Protein AF-A0A498IKJ9-F1 (afdb_monomer_lite)

Organism: Malus domestica (NCBI:txid3750)

Structure (mmCIF, N/CA/C/O backbone):
data_AF-A0A498IKJ9-F1
#
_entry.id   AF-A0A498IKJ9-F1
#
loop_
_atom_site.group_PDB
_atom_site.id
_atom_site.type_symbol
_atom_site.label_atom_id
_atom_site.label_alt_id
_atom_site.label_comp_id
_atom_site.label_asym_id
_atom_site.label_entity_id
_atom_site.label_seq_id
_atom_site.pdbx_PDB_ins_code
_atom_site.Cartn_x
_atom_site.Cartn_y
_atom_site.Cartn_z
_atom_site.occupancy
_atom_site.B_iso_or_equiv
_atom_site.auth_seq_id
_atom_site.auth_comp_id
_atom_site.auth_asym_id
_atom_site.auth_atom_id
_atom_site.pdbx_PDB_model_num
ATOM 1 N N . MET A 1 1 ? -2.627 -15.524 -17.476 1.00 32.66 1 MET A N 1
ATOM 2 C CA . MET A 1 1 ? -1.562 -15.467 -16.458 1.00 32.66 1 MET A CA 1
ATOM 3 C C . MET A 1 1 ? -0.652 -14.321 -16.874 1.00 32.66 1 MET A C 1
ATOM 5 O O . MET A 1 1 ? 0.167 -14.502 -17.765 1.00 32.66 1 MET A O 1
ATOM 9 N N . LEU A 1 2 ? -0.937 -13.105 -16.407 1.00 30.11 2 LEU A N 1
ATOM 10 C CA . LEU A 1 2 ? -0.100 -11.940 -16.697 1.00 30.11 2 LEU A CA 1
ATOM 11 C C . LEU A 1 2 ? 0.912 -11.851 -15.556 1.00 30.11 2 LEU A C 1
ATOM 13 O O . LEU A 1 2 ? 0.519 -11.670 -14.411 1.00 30.11 2 LEU A O 1
ATOM 17 N N . ALA A 1 3 ? 2.186 -12.077 -15.868 1.00 30.17 3 ALA A N 1
ATOM 18 C CA . ALA A 1 3 ? 3.282 -11.834 -14.945 1.00 30.17 3 ALA A CA 1
ATOM 19 C C . ALA A 1 3 ? 3.504 -10.320 -14.889 1.00 30.17 3 ALA A C 1
ATOM 21 O O . ALA A 1 3 ? 3.870 -9.717 -15.899 1.00 30.17 3 ALA A O 1
ATOM 22 N N . TYR A 1 4 ? 3.244 -9.698 -13.742 1.00 34.06 4 TYR A N 1
ATOM 23 C CA . TYR A 1 4 ? 3.597 -8.300 -13.532 1.00 34.06 4 TYR A CA 1
ATOM 24 C C . TYR A 1 4 ? 5.051 -8.244 -13.059 1.00 34.06 4 TYR A C 1
ATOM 26 O O . TYR A 1 4 ? 5.385 -8.643 -11.948 1.00 34.06 4 TYR A O 1
ATOM 34 N N . THR A 1 5 ? 5.936 -7.808 -13.954 1.00 33.81 5 THR A N 1
ATOM 35 C CA . THR A 1 5 ? 7.342 -7.541 -13.645 1.00 33.81 5 THR A CA 1
ATOM 36 C C . THR A 1 5 ? 7.421 -6.339 -12.712 1.00 33.81 5 THR A C 1
ATOM 38 O O . THR A 1 5 ? 7.093 -5.225 -13.120 1.00 33.81 5 THR A O 1
ATOM 41 N N . VAL A 1 6 ? 7.910 -6.557 -11.491 1.00 41.53 6 VAL A N 1
ATOM 42 C CA . VAL A 1 6 ? 8.365 -5.495 -10.587 1.00 41.53 6 VAL A CA 1
ATOM 43 C C . VAL A 1 6 ? 9.466 -4.714 -11.310 1.00 41.53 6 VAL A C 1
ATOM 45 O O . VAL A 1 6 ? 10.573 -5.220 -11.502 1.00 41.53 6 VAL A O 1
ATOM 48 N N . HIS A 1 7 ? 9.158 -3.507 -11.788 1.00 38.78 7 HIS A N 1
ATOM 49 C CA . HIS A 1 7 ? 10.168 -2.609 -12.341 1.00 38.78 7 HIS A CA 1
ATOM 50 C C . HIS A 1 7 ? 10.999 -2.055 -11.182 1.00 38.78 7 HIS A C 1
ATOM 52 O O . HIS A 1 7 ? 10.618 -1.087 -10.531 1.00 38.78 7 HIS A O 1
ATOM 58 N N . LEU A 1 8 ? 12.148 -2.681 -10.928 1.00 46.47 8 LEU A N 1
ATOM 59 C CA . LEU A 1 8 ? 13.260 -2.034 -10.238 1.00 46.47 8 LEU A CA 1
ATOM 60 C C . LEU A 1 8 ? 13.668 -0.824 -11.085 1.00 46.47 8 LEU A C 1
ATOM 62 O O . LEU A 1 8 ? 14.188 -0.986 -12.190 1.00 46.47 8 LEU A O 1
ATOM 66 N N . MET A 1 9 ? 13.376 0.380 -10.596 1.00 39.22 9 MET A N 1
ATOM 67 C CA . MET A 1 9 ? 13.769 1.621 -11.256 1.00 39.22 9 MET A CA 1
ATOM 68 C C . MET A 1 9 ? 15.295 1.729 -11.227 1.00 39.22 9 MET A C 1
ATOM 70 O O . MET A 1 9 ? 15.903 1.914 -10.176 1.00 39.22 9 MET A O 1
ATOM 74 N N . ALA A 1 10 ? 15.914 1.575 -12.395 1.00 36.16 10 ALA A N 1
ATOM 75 C CA . ALA A 1 10 ? 17.286 1.990 -12.615 1.00 36.16 10 ALA A CA 1
ATOM 76 C C . ALA A 1 10 ? 17.313 3.520 -12.735 1.00 36.16 10 ALA A C 1
ATOM 78 O O . ALA A 1 10 ? 16.594 4.095 -13.551 1.00 36.16 10 ALA A O 1
ATOM 79 N N . ASP A 1 11 ? 18.150 4.145 -11.911 1.00 43.53 11 ASP A N 1
ATOM 80 C CA . ASP A 1 11 ? 18.527 5.556 -11.951 1.00 43.53 11 ASP A CA 1
ATOM 81 C C . ASP A 1 11 ? 18.869 6.011 -13.384 1.00 43.53 11 ASP A C 1
ATOM 83 O O . ASP A 1 11 ? 19.799 5.506 -14.020 1.00 43.53 11 ASP A O 1
ATOM 87 N N . GLN A 1 12 ? 18.092 6.964 -13.901 1.00 35.88 12 GLN A N 1
ATOM 88 C CA . GLN A 1 12 ? 18.425 7.744 -15.089 1.00 35.88 12 GLN A CA 1
ATOM 89 C C . GLN A 1 12 ? 18.316 9.223 -14.715 1.00 35.88 12 GLN A C 1
ATOM 91 O O . GLN A 1 12 ? 17.253 9.837 -14.777 1.00 35.88 12 GLN A O 1
ATOM 96 N N . THR A 1 13 ? 19.447 9.797 -14.313 1.00 42.75 13 THR A N 1
ATOM 97 C CA . THR A 1 13 ? 19.621 11.236 -14.143 1.00 42.75 13 THR A CA 1
ATOM 98 C C . THR A 1 13 ? 19.672 11.906 -15.525 1.00 42.75 13 THR A C 1
ATOM 100 O O . THR A 1 13 ? 20.723 11.951 -16.162 1.00 42.75 13 THR A O 1
ATOM 103 N N . GLU A 1 14 ? 18.553 12.446 -16.011 1.00 36.28 14 GLU A N 1
ATOM 104 C CA . GLU A 1 14 ? 18.543 13.371 -17.154 1.00 36.28 14 GLU A CA 1
ATOM 105 C C . GLU A 1 14 ? 17.903 14.700 -16.727 1.00 36.28 14 GLU A C 1
ATOM 107 O O . GLU A 1 14 ? 16.792 14.745 -16.201 1.00 36.28 14 GLU A O 1
ATOM 112 N N . ALA A 1 15 ? 18.650 15.798 -16.879 1.00 39.03 15 ALA A N 1
ATOM 113 C CA . ALA A 1 15 ? 18.207 17.132 -16.486 1.00 39.03 15 ALA A CA 1
ATOM 114 C C . ALA A 1 15 ? 17.002 17.587 -17.337 1.00 39.03 15 ALA A C 1
ATOM 116 O O . ALA A 1 15 ? 17.009 17.380 -18.553 1.00 39.03 15 ALA A O 1
ATOM 117 N N . PRO A 1 16 ? 15.989 18.250 -16.748 1.00 44.19 16 PRO A N 1
ATOM 118 C CA . PRO A 1 16 ? 14.809 18.657 -17.496 1.00 44.19 16 PRO A CA 1
ATOM 119 C C . PRO A 1 16 ? 15.146 19.765 -18.512 1.00 44.19 16 PRO A C 1
ATOM 121 O O . PRO A 1 16 ? 15.967 20.646 -18.229 1.00 44.19 16 PRO A O 1
ATOM 124 N N . PRO A 1 17 ? 14.511 19.763 -19.699 1.00 40.59 17 PRO A N 1
ATOM 125 C CA . PRO A 1 17 ? 14.735 20.782 -20.717 1.00 40.59 17 PRO A CA 1
ATOM 126 C C . PRO A 1 17 ? 14.281 22.171 -20.229 1.00 40.59 17 PRO A C 1
ATOM 128 O O . PRO A 1 17 ? 13.302 22.285 -19.482 1.00 40.59 17 PRO A O 1
ATOM 131 N N . PRO A 1 18 ? 14.951 23.257 -20.660 1.00 37.53 18 PRO A N 1
ATOM 132 C CA . PRO A 1 18 ? 14.636 24.602 -20.199 1.00 37.53 18 PRO A CA 1
ATOM 133 C C . PRO A 1 18 ? 13.275 25.040 -20.755 1.00 37.53 18 PRO A C 1
ATOM 135 O O . PRO A 1 18 ? 13.116 25.198 -21.964 1.00 37.53 18 PRO A O 1
ATOM 138 N N . GLY A 1 19 ? 12.293 25.248 -19.872 1.00 48.50 19 GLY A N 1
ATOM 139 C CA . GLY A 1 19 ? 11.001 25.837 -20.247 1.00 48.50 19 GLY A CA 1
ATOM 140 C C . GLY A 1 19 ? 9.756 25.298 -19.543 1.00 48.50 19 GLY A C 1
ATOM 141 O O . GLY A 1 19 ? 8.663 25.765 -19.854 1.00 48.50 19 GLY A O 1
ATOM 142 N N . GLN A 1 20 ? 9.871 24.354 -18.606 1.00 38.75 20 GLN A N 1
ATOM 143 C CA . GLN A 1 20 ? 8.715 23.890 -17.832 1.00 38.75 20 GLN A CA 1
ATOM 144 C C . GLN A 1 20 ? 8.656 24.600 -16.475 1.00 38.75 20 GLN A C 1
ATOM 146 O O . GLN A 1 20 ? 9.607 24.577 -15.698 1.00 38.75 20 GLN A O 1
ATOM 151 N N . ASN A 1 21 ? 7.533 25.281 -16.231 1.00 38.16 21 ASN A N 1
ATOM 152 C CA . ASN A 1 21 ? 7.172 25.877 -14.944 1.00 38.16 21 ASN A CA 1
ATOM 153 C C . ASN A 1 21 ? 7.270 24.804 -13.842 1.00 38.16 21 ASN A C 1
ATOM 155 O O . ASN A 1 21 ? 6.874 23.668 -14.118 1.00 38.16 21 ASN A O 1
ATOM 159 N N . PRO A 1 22 ? 7.757 25.117 -12.626 1.00 42.81 22 PRO A N 1
ATOM 160 C CA . PRO A 1 22 ? 7.943 24.110 -11.594 1.00 42.81 22 PRO A CA 1
ATOM 161 C C . PRO A 1 22 ? 6.572 23.559 -11.215 1.00 42.81 22 PRO A C 1
ATOM 163 O O . PRO A 1 22 ? 5.753 24.234 -10.594 1.00 42.81 22 PRO A O 1
ATOM 166 N N . VAL A 1 23 ? 6.308 22.328 -11.645 1.00 45.59 23 VAL A N 1
ATOM 167 C CA . VAL A 1 23 ? 5.256 21.502 -11.067 1.00 45.59 23 VAL A CA 1
ATOM 16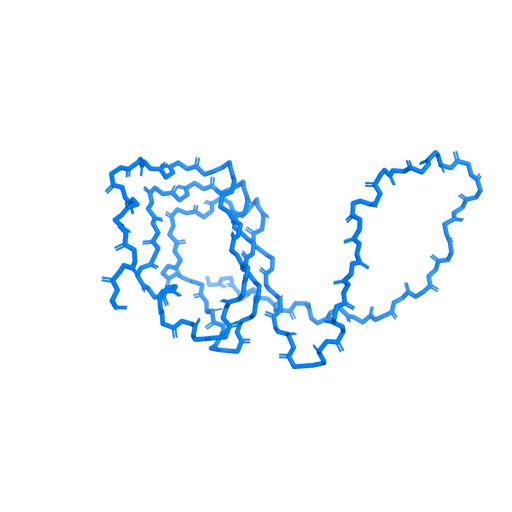8 C C . VAL A 1 23 ? 5.587 21.451 -9.583 1.00 45.59 23 VAL A C 1
ATOM 170 O O . VAL A 1 23 ? 6.740 21.180 -9.246 1.00 45.59 23 VAL A O 1
ATOM 173 N N . ASN A 1 24 ? 4.635 21.812 -8.724 1.00 42.38 24 ASN A N 1
ATOM 174 C CA . ASN A 1 24 ? 4.798 21.745 -7.278 1.00 42.38 24 ASN A CA 1
ATOM 175 C C . ASN A 1 24 ? 5.230 20.317 -6.931 1.00 42.38 24 ASN A C 1
ATOM 177 O O . ASN A 1 24 ? 4.417 19.397 -6.937 1.00 42.38 24 ASN A O 1
ATOM 181 N N . HIS A 1 25 ? 6.533 20.135 -6.736 1.00 49.16 25 HIS A N 1
ATOM 182 C CA . HIS A 1 25 ? 7.078 18.939 -6.135 1.00 49.16 25 HIS A CA 1
ATOM 183 C C . HIS A 1 25 ? 6.752 19.123 -4.666 1.00 49.16 25 HIS A C 1
ATOM 185 O O . HIS A 1 25 ? 7.471 19.828 -3.956 1.00 49.16 25 HIS A O 1
ATOM 191 N N . ASP A 1 26 ? 5.597 18.597 -4.262 1.00 45.66 26 ASP A N 1
ATOM 192 C CA . ASP A 1 26 ? 5.288 18.385 -2.859 1.00 45.66 26 ASP A CA 1
ATOM 193 C C . ASP A 1 26 ? 6.382 17.463 -2.311 1.00 45.66 26 ASP A C 1
ATOM 195 O O . ASP A 1 26 ? 6.359 16.249 -2.481 1.00 45.66 26 ASP A O 1
ATOM 199 N N . ASP A 1 27 ? 7.412 18.123 -1.791 1.00 43.22 27 ASP A N 1
ATOM 200 C CA . ASP A 1 27 ? 8.335 17.701 -0.753 1.00 43.22 27 ASP A CA 1
ATOM 201 C C . ASP A 1 27 ? 8.673 16.203 -0.758 1.00 43.22 27 ASP A C 1
ATOM 203 O O . ASP A 1 27 ? 8.200 15.414 0.062 1.00 43.22 27 ASP A O 1
ATOM 207 N N . GLN A 1 28 ? 9.556 15.812 -1.681 1.00 52.44 28 GLN A N 1
ATOM 208 C CA . GLN A 1 28 ? 10.342 14.593 -1.532 1.00 52.44 28 GLN A CA 1
ATOM 209 C C . GLN A 1 28 ? 11.335 14.782 -0.378 1.00 52.44 28 GLN A C 1
ATOM 211 O O . GLN A 1 28 ? 12.518 15.041 -0.588 1.00 52.44 28 GLN A O 1
ATOM 216 N N . THR A 1 29 ? 10.878 14.581 0.854 1.00 47.75 29 THR A N 1
ATOM 217 C CA . THR A 1 29 ? 11.754 14.059 1.907 1.00 47.75 29 THR A CA 1
ATOM 2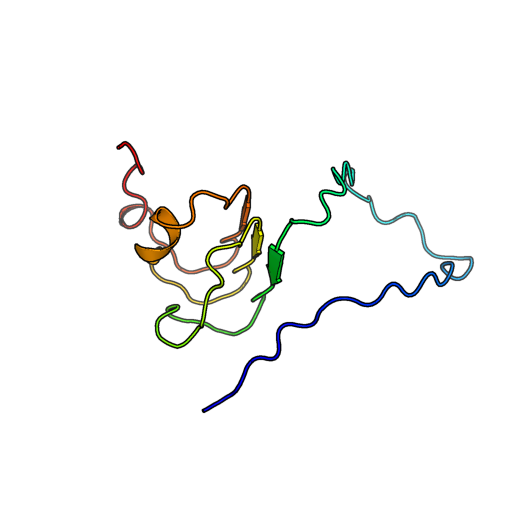18 C C . THR A 1 29 ? 11.770 12.540 1.771 1.00 47.75 29 THR A C 1
ATOM 220 O O . THR A 1 29 ? 11.156 11.795 2.529 1.00 47.75 29 THR A O 1
ATOM 223 N N . ALA A 1 30 ? 12.430 12.069 0.710 1.00 53.22 30 ALA A N 1
ATOM 224 C CA . ALA A 1 30 ? 12.810 10.673 0.606 1.00 53.22 30 ALA A CA 1
ATOM 225 C C . ALA A 1 30 ? 13.904 10.429 1.652 1.00 53.22 30 ALA A C 1
ATOM 227 O O . ALA A 1 30 ? 15.074 10.739 1.436 1.00 53.22 30 ALA A O 1
ATOM 228 N N . ASP A 1 31 ? 13.511 9.899 2.808 1.00 51.12 31 ASP A N 1
ATOM 229 C CA . ASP A 1 31 ? 14.385 8.992 3.540 1.00 51.12 31 ASP A CA 1
ATOM 230 C C . ASP A 1 31 ? 14.720 7.853 2.567 1.00 51.12 31 ASP A C 1
ATOM 232 O O . ASP A 1 31 ? 13.925 6.932 2.367 1.00 51.12 31 ASP A O 1
ATOM 236 N N . ASP A 1 32 ? 15.853 7.987 1.878 1.00 59.34 32 ASP A N 1
ATOM 237 C CA . ASP A 1 32 ? 16.399 7.028 0.917 1.00 59.34 32 ASP A CA 1
ATOM 238 C C . ASP A 1 32 ? 16.890 5.794 1.695 1.00 59.34 32 ASP A C 1
ATOM 240 O O . ASP A 1 32 ? 18.077 5.592 1.954 1.00 59.34 32 ASP A O 1
ATOM 244 N N . ASP A 1 33 ? 15.934 5.021 2.211 1.00 65.38 33 ASP A N 1
ATOM 245 C CA . ASP A 1 33 ? 16.167 3.724 2.825 1.00 65.38 33 ASP A CA 1
ATOM 246 C C . ASP A 1 33 ? 16.310 2.701 1.688 1.00 65.38 33 ASP A C 1
ATOM 248 O O . ASP A 1 33 ? 15.306 2.347 1.061 1.00 65.38 33 ASP A O 1
ATOM 252 N N . PRO A 1 34 ? 17.523 2.188 1.406 1.00 66.25 34 PRO A N 1
ATOM 253 C CA . PRO A 1 34 ? 17.760 1.263 0.297 1.00 66.25 34 PRO A CA 1
ATOM 254 C C . PRO A 1 34 ? 17.055 -0.091 0.483 1.00 66.25 34 PRO A C 1
ATOM 256 O O . PRO A 1 34 ? 17.113 -0.939 -0.406 1.00 66.25 34 PRO A O 1
ATOM 259 N N . SER A 1 35 ? 16.412 -0.323 1.634 1.00 71.94 35 SER A N 1
ATOM 260 C CA . SER A 1 35 ? 15.566 -1.492 1.887 1.00 71.94 35 SER A CA 1
ATOM 261 C C . SER A 1 35 ? 14.078 -1.266 1.577 1.00 71.94 35 SER A C 1
ATOM 263 O O . SER A 1 35 ? 13.282 -2.205 1.654 1.00 71.94 35 SER A O 1
ATOM 265 N N . SER A 1 36 ? 13.694 -0.044 1.194 1.00 80.25 36 SER A N 1
ATOM 266 C CA . SER A 1 36 ? 12.314 0.323 0.882 1.00 80.25 36 SER A CA 1
ATOM 267 C C . SER A 1 36 ? 11.836 -0.374 -0.397 1.00 80.25 36 SER A C 1
ATOM 269 O O . SER A 1 36 ? 12.410 -0.200 -1.470 1.00 80.25 36 SER A O 1
ATOM 271 N N . THR A 1 37 ? 10.774 -1.176 -0.291 1.00 92.25 37 THR A N 1
ATOM 272 C CA . THR A 1 37 ? 10.125 -1.824 -1.438 1.00 92.25 37 THR A CA 1
ATOM 273 C C . THR A 1 37 ? 8.834 -1.080 -1.770 1.00 92.25 37 THR A C 1
ATOM 275 O O . THR A 1 37 ? 7.851 -1.177 -1.033 1.00 92.25 37 THR A O 1
ATOM 278 N N . VAL A 1 38 ? 8.837 -0.356 -2.887 1.00 93.50 38 VAL A N 1
ATOM 279 C CA . VAL A 1 38 ? 7.686 0.408 -3.390 1.00 93.50 38 VAL A CA 1
ATOM 280 C C . VAL A 1 38 ? 7.027 -0.356 -4.536 1.00 93.50 38 VAL A C 1
ATOM 282 O O . VAL A 1 38 ? 7.717 -0.791 -5.460 1.00 93.50 38 VAL A O 1
ATOM 285 N N . LEU A 1 39 ? 5.703 -0.511 -4.491 1.00 94.12 39 LEU A N 1
ATOM 286 C CA . LEU A 1 39 ? 4.920 -1.125 -5.563 1.00 94.12 39 LEU A CA 1
ATOM 287 C C . LEU A 1 39 ? 3.787 -0.197 -6.006 1.00 94.12 39 LEU A C 1
ATOM 289 O O . LEU A 1 39 ? 2.897 0.132 -5.225 1.00 94.12 39 LEU A O 1
ATOM 293 N N . ASP A 1 40 ? 3.821 0.186 -7.281 1.00 96.25 40 ASP A N 1
ATOM 294 C CA . ASP A 1 40 ? 2.795 1.005 -7.926 1.00 96.25 40 ASP A CA 1
ATOM 295 C C . ASP A 1 40 ? 1.884 0.128 -8.795 1.00 96.25 40 ASP A C 1
ATOM 297 O O . ASP A 1 40 ? 2.325 -0.498 -9.763 1.00 96.25 40 ASP A O 1
ATOM 301 N N . LEU A 1 41 ? 0.604 0.080 -8.429 1.00 95.88 41 LEU A N 1
ATOM 302 C CA . LEU A 1 41 ? -0.476 -0.605 -9.135 1.00 95.88 41 LEU A CA 1
ATOM 303 C C . LEU A 1 41 ? -1.573 0.390 -9.544 1.00 95.88 41 LEU A C 1
ATOM 305 O O . LEU A 1 41 ? -2.758 0.042 -9.607 1.00 95.88 41 LEU A O 1
ATOM 309 N N . THR A 1 42 ? -1.201 1.632 -9.851 1.00 95.94 42 THR A N 1
ATOM 310 C CA . THR A 1 42 ? -2.134 2.684 -10.260 1.00 95.94 42 THR A CA 1
ATOM 311 C C . THR A 1 42 ? -2.812 2.373 -11.599 1.00 95.94 42 THR A C 1
ATOM 313 O O . THR A 1 42 ? -2.159 2.072 -12.595 1.00 95.94 42 THR A O 1
ATOM 316 N N . SER A 1 43 ? -4.140 2.524 -11.671 1.00 96.56 43 SER A N 1
ATOM 317 C CA . SER A 1 43 ? -4.932 2.394 -12.915 1.00 96.56 43 SER A CA 1
ATOM 318 C C . SER A 1 43 ? -4.960 1.005 -13.578 1.00 96.56 43 SER A C 1
ATOM 320 O O . SER A 1 43 ? -5.235 0.896 -14.776 1.00 96.56 43 SER A O 1
ATOM 322 N N . PHE A 1 44 ? -4.763 -0.074 -12.816 1.00 96.75 44 PHE A N 1
ATOM 323 C CA . PHE A 1 44 ? -4.819 -1.453 -13.332 1.00 96.75 44 PHE A CA 1
ATOM 324 C C . PHE A 1 44 ? -6.234 -2.047 -13.408 1.00 96.75 44 PHE A C 1
ATOM 326 O O . PHE A 1 44 ? -6.405 -3.171 -13.874 1.00 96.75 44 PHE A O 1
ATOM 333 N N . GLN A 1 45 ? -7.264 -1.292 -13.011 1.00 96.44 45 GLN A N 1
ATOM 334 C CA . GLN A 1 45 ? -8.665 -1.738 -12.981 1.00 96.44 45 GLN A CA 1
ATOM 335 C C . GLN A 1 45 ? -8.895 -2.947 -12.054 1.00 96.44 45 GLN A C 1
ATOM 337 O O . GLN A 1 45 ? -9.812 -3.734 -12.282 1.00 96.44 45 GLN A O 1
ATOM 342 N N . LEU A 1 46 ? -8.076 -3.081 -11.008 1.00 95.69 46 LEU A N 1
ATOM 343 C CA . LEU A 1 46 ? -8.151 -4.172 -10.038 1.00 95.69 46 LEU A CA 1
ATOM 344 C C . LEU A 1 46 ? -9.462 -4.112 -9.251 1.00 95.69 46 LEU A C 1
ATOM 346 O O . LEU A 1 46 ? -9.851 -3.046 -8.775 1.00 95.69 46 LEU A O 1
ATOM 350 N N . HIS A 1 47 ? -10.126 -5.257 -9.114 1.00 95.44 47 HIS A N 1
ATOM 351 C CA . HIS A 1 47 ? -11.319 -5.424 -8.275 1.00 95.44 47 HIS A CA 1
ATOM 352 C C . HIS A 1 47 ? -10.982 -5.994 -6.890 1.00 95.44 47 HIS A C 1
ATOM 354 O O . HIS A 1 47 ? -11.665 -5.683 -5.916 1.00 95.44 47 HIS A O 1
ATOM 360 N N . ASP A 1 48 ? -9.895 -6.756 -6.819 1.00 94.12 48 ASP A N 1
ATOM 361 C CA . ASP A 1 48 ? -9.306 -7.393 -5.645 1.00 94.12 48 ASP A CA 1
ATOM 362 C C . ASP A 1 48 ? -7.788 -7.553 -5.879 1.00 94.12 48 ASP A C 1
ATOM 364 O O . ASP A 1 48 ? -7.272 -7.156 -6.934 1.00 94.12 48 ASP A O 1
ATOM 368 N N . LEU A 1 49 ? -7.073 -8.105 -4.894 1.00 93.94 49 LEU A N 1
ATOM 369 C CA . LEU A 1 49 ? -5.636 -8.387 -4.973 1.00 93.94 49 LEU A CA 1
ATOM 370 C C . LEU A 1 49 ? -5.327 -9.892 -5.025 1.00 93.94 49 LEU A C 1
ATOM 372 O O . LEU A 1 49 ? -4.156 -10.258 -4.988 1.00 93.94 49 LEU A O 1
ATOM 376 N N . ASP A 1 50 ? -6.326 -10.764 -5.213 1.00 91.31 50 ASP A N 1
ATOM 377 C CA . ASP A 1 50 ? -6.167 -12.229 -5.128 1.00 91.31 50 ASP A CA 1
ATOM 378 C C . ASP A 1 50 ? -5.158 -12.778 -6.153 1.00 91.31 50 ASP A C 1
ATOM 380 O O . ASP A 1 50 ? -4.540 -13.826 -5.959 1.00 91.31 50 ASP A O 1
ATOM 384 N N . SER A 1 51 ? -5.009 -12.081 -7.284 1.00 89.00 51 SER A N 1
ATOM 385 C CA . SER A 1 51 ? -4.083 -12.441 -8.369 1.00 89.00 51 SER A CA 1
ATOM 386 C C . SER A 1 51 ? -2.768 -11.656 -8.349 1.00 89.00 51 SER A C 1
ATOM 388 O O . SER A 1 51 ? -1.981 -11.770 -9.293 1.00 89.00 51 SER A O 1
ATOM 390 N N . VAL A 1 52 ? -2.542 -10.828 -7.330 1.00 91.25 52 VAL A N 1
ATOM 391 C CA . VAL A 1 52 ? -1.359 -9.976 -7.207 1.00 91.25 52 VAL A CA 1
ATOM 392 C C . VAL A 1 52 ? -0.429 -10.566 -6.156 1.00 91.25 52 VAL A C 1
ATOM 394 O O . VAL A 1 52 ? -0.777 -10.693 -4.988 1.00 91.25 52 VAL A O 1
ATOM 397 N N . GLU A 1 53 ? 0.794 -10.896 -6.557 1.00 91.31 53 GLU A N 1
ATOM 398 C CA . GLU A 1 53 ? 1.832 -11.262 -5.598 1.00 91.31 53 GLU A CA 1
ATOM 399 C C . GLU A 1 53 ? 2.401 -9.994 -4.951 1.00 91.31 53 GLU A C 1
ATOM 401 O O . GLU A 1 53 ? 3.028 -9.165 -5.613 1.00 91.31 53 GLU A O 1
ATOM 406 N N . LEU A 1 54 ? 2.173 -9.844 -3.647 1.00 91.00 54 LEU A N 1
ATOM 407 C CA . LEU A 1 54 ? 2.638 -8.706 -2.859 1.00 91.00 54 LEU A CA 1
ATOM 408 C C . LEU A 1 54 ? 3.874 -9.103 -2.029 1.00 91.00 54 LEU A C 1
ATOM 410 O O . LEU A 1 54 ? 3.788 -10.027 -1.213 1.00 91.00 54 LEU A O 1
ATOM 414 N N . PRO A 1 55 ? 5.033 -8.439 -2.196 1.00 90.44 55 PRO A N 1
ATOM 415 C CA . PRO A 1 55 ? 6.226 -8.782 -1.431 1.00 90.44 55 PRO A CA 1
ATOM 416 C C . PRO A 1 55 ? 6.069 -8.429 0.055 1.00 90.44 55 PRO A C 1
ATOM 418 O O . PRO A 1 55 ? 5.640 -7.337 0.414 1.00 90.44 55 PRO A O 1
ATOM 421 N N . SER A 1 56 ? 6.494 -9.320 0.956 1.00 90.19 56 SER A N 1
ATOM 422 C CA . SER A 1 56 ? 6.430 -9.077 2.410 1.00 90.19 56 SER A CA 1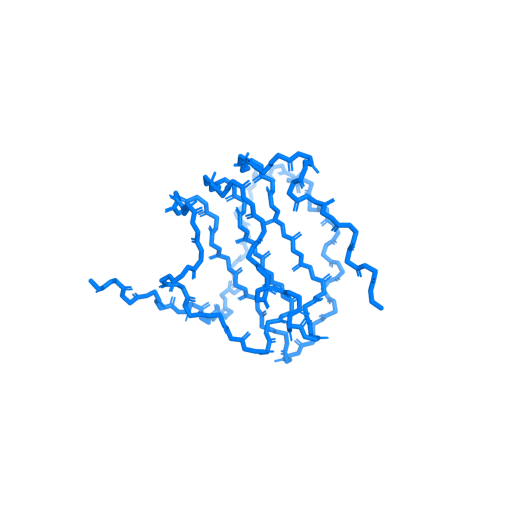
ATOM 423 C C . SER A 1 56 ? 7.327 -7.924 2.893 1.00 90.19 56 SER A C 1
ATOM 425 O O . SER A 1 56 ? 7.169 -7.434 4.013 1.00 90.19 56 SER A O 1
ATOM 427 N N . SER A 1 57 ? 8.263 -7.476 2.051 1.00 91.31 57 SER A N 1
ATOM 428 C CA . SER A 1 57 ? 9.128 -6.320 2.288 1.00 91.31 57 SER A CA 1
ATOM 429 C C . SER A 1 57 ? 8.495 -4.978 1.904 1.00 91.31 57 SER A C 1
ATOM 431 O O . SER A 1 57 ? 9.177 -3.963 2.025 1.00 91.31 57 SER A O 1
ATOM 433 N N . LEU A 1 58 ? 7.236 -4.951 1.435 1.00 93.88 58 LEU A N 1
ATOM 434 C CA . LEU A 1 58 ? 6.553 -3.719 1.028 1.00 93.88 58 LEU A CA 1
ATOM 435 C C . LEU A 1 58 ? 6.618 -2.644 2.111 1.00 93.88 58 LEU A C 1
ATOM 437 O O . LEU A 1 58 ? 6.222 -2.861 3.256 1.00 93.88 58 LEU A O 1
ATOM 441 N N . THR A 1 59 ? 7.074 -1.467 1.704 1.00 94.94 59 THR A N 1
ATOM 442 C CA . THR A 1 59 ? 7.079 -0.239 2.502 1.00 94.94 59 THR A CA 1
ATOM 443 C C . THR A 1 59 ? 6.087 0.784 1.963 1.00 94.94 59 THR A C 1
ATOM 445 O O . THR A 1 59 ? 5.576 1.596 2.735 1.00 94.94 59 THR A O 1
ATOM 448 N N . GLU A 1 60 ? 5.754 0.718 0.674 1.00 95.38 60 GLU A N 1
ATOM 449 C CA . GLU A 1 60 ? 4.772 1.585 0.027 1.00 95.38 60 GLU A CA 1
ATOM 450 C C . GLU A 1 60 ? 3.991 0.815 -1.044 1.00 95.38 60 GLU A C 1
ATOM 452 O O . GLU A 1 60 ? 4.580 0.112 -1.867 1.00 95.38 60 GLU A O 1
ATOM 457 N N . LEU A 1 61 ? 2.663 0.949 -1.019 1.00 95.62 61 LEU A N 1
ATOM 458 C CA . LEU A 1 61 ? 1.753 0.346 -1.990 1.00 95.62 61 LEU A CA 1
ATOM 459 C C . LEU A 1 61 ? 0.776 1.403 -2.515 1.00 95.62 61 LEU A C 1
ATOM 461 O O . LEU A 1 61 ? -0.023 1.949 -1.747 1.00 95.62 61 LEU A O 1
ATOM 465 N N . ASP A 1 62 ? 0.819 1.666 -3.819 1.00 97.31 62 ASP A N 1
ATOM 466 C CA . ASP A 1 62 ? -0.135 2.550 -4.490 1.00 97.31 62 ASP A CA 1
ATOM 467 C C . ASP A 1 62 ? -1.172 1.741 -5.277 1.00 97.31 62 ASP A C 1
ATOM 469 O O . ASP A 1 62 ? -0.846 1.000 -6.201 1.00 97.31 62 ASP A O 1
ATOM 473 N N . LEU A 1 63 ? -2.441 1.871 -4.891 1.00 96.75 63 LEU A N 1
ATOM 474 C CA . LEU A 1 63 ? -3.603 1.242 -5.521 1.00 96.75 63 LEU A CA 1
ATOM 475 C C . LEU A 1 63 ? -4.550 2.292 -6.117 1.00 96.75 63 LEU A C 1
ATOM 477 O O . LEU A 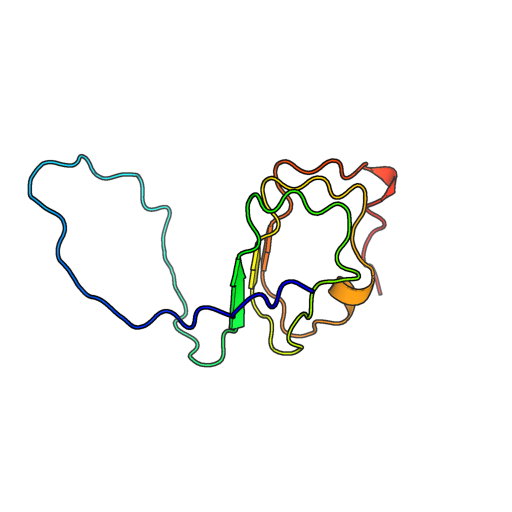1 63 ? -5.732 2.008 -6.344 1.00 96.75 63 LEU A O 1
ATOM 481 N N . THR A 1 64 ? -4.067 3.509 -6.360 1.00 97.06 64 THR A N 1
ATOM 482 C CA . THR A 1 64 ? -4.874 4.629 -6.841 1.00 97.06 64 THR A CA 1
ATOM 483 C C . THR A 1 64 ? -5.545 4.311 -8.184 1.00 97.06 64 THR A C 1
ATOM 485 O O . THR A 1 64 ? -4.978 3.677 -9.070 1.00 97.06 64 THR A O 1
ATOM 488 N N . THR A 1 65 ? -6.782 4.773 -8.379 1.00 97.12 65 THR A N 1
ATOM 489 C CA . THR A 1 65 ? -7.543 4.587 -9.635 1.00 97.12 65 THR A CA 1
ATOM 490 C C . THR A 1 65 ? -7.806 3.115 -9.990 1.00 97.12 65 THR A C 1
ATOM 492 O O . THR A 1 65 ? -7.720 2.707 -11.147 1.00 97.12 65 THR A O 1
ATOM 495 N N . ASN A 1 66 ? -8.147 2.286 -9.006 1.00 96.75 66 ASN A N 1
ATOM 496 C CA . ASN A 1 66 ? -8.635 0.927 -9.249 1.00 96.75 66 ASN A CA 1
ATOM 497 C C . ASN A 1 66 ? -10.152 0.831 -8.999 1.00 96.75 66 ASN A C 1
ATOM 499 O O . ASN A 1 66 ? -10.874 1.828 -9.001 1.00 96.75 66 ASN A O 1
ATOM 503 N N . ARG A 1 67 ? -10.676 -0.389 -8.891 1.00 96.62 67 ARG A N 1
ATOM 504 C CA . ARG A 1 67 ? -12.098 -0.691 -8.679 1.00 96.62 67 ARG A CA 1
ATOM 505 C C . ARG A 1 67 ? -12.302 -1.526 -7.413 1.00 96.62 67 ARG A C 1
ATOM 507 O O . ARG A 1 67 ? -13.279 -2.268 -7.337 1.00 96.62 67 ARG A O 1
ATOM 514 N N . LEU A 1 68 ? -11.387 -1.406 -6.447 1.00 95.56 68 LEU A N 1
ATOM 515 C CA . LEU A 1 68 ? -11.448 -2.133 -5.183 1.00 95.56 68 LEU A CA 1
ATOM 516 C C . LEU A 1 68 ? -12.695 -1.704 -4.415 1.00 95.56 68 LEU A C 1
ATOM 518 O O . LEU A 1 68 ? -12.922 -0.507 -4.239 1.00 95.56 68 LEU A O 1
ATOM 522 N N . THR A 1 69 ? -13.489 -2.668 -3.959 1.00 93.38 69 THR A N 1
ATOM 523 C CA . THR A 1 69 ? -14.691 -2.420 -3.141 1.00 93.38 69 THR A CA 1
ATOM 524 C C . THR A 1 69 ? -14.433 -2.566 -1.643 1.00 93.38 69 THR A C 1
ATOM 526 O O . THR A 1 69 ? -15.258 -2.168 -0.827 1.00 93.38 69 THR A O 1
ATOM 529 N N . GLY A 1 70 ? -13.283 -3.122 -1.269 1.00 90.50 70 GLY A N 1
ATOM 530 C CA . GLY A 1 70 ? -12.853 -3.293 0.111 1.00 90.50 70 GLY A CA 1
ATOM 531 C C . GLY A 1 70 ? -11.336 -3.391 0.202 1.00 90.50 70 GLY A C 1
ATOM 532 O O . GLY A 1 70 ? -10.647 -3.459 -0.819 1.00 90.50 70 GLY A O 1
ATOM 533 N N . LEU A 1 71 ? -10.826 -3.372 1.431 1.00 87.75 71 LEU A N 1
ATOM 534 C CA . LEU A 1 71 ? -9.409 -3.574 1.697 1.00 87.75 71 LEU A CA 1
ATOM 535 C C . LEU A 1 71 ? -9.116 -5.068 1.850 1.00 87.75 71 LEU A C 1
ATOM 537 O O . LEU A 1 71 ? -9.797 -5.752 2.611 1.00 87.75 71 LEU A O 1
ATOM 541 N N . ASP A 1 72 ? -8.092 -5.561 1.157 1.00 89.44 72 ASP A N 1
ATOM 542 C CA . ASP A 1 72 ? -7.628 -6.934 1.338 1.00 89.44 72 ASP A CA 1
ATOM 543 C C . ASP A 1 72 ? -7.066 -7.117 2.766 1.00 89.44 72 ASP A C 1
ATOM 545 O O . ASP A 1 72 ? -6.137 -6.393 3.146 1.00 89.44 72 ASP A O 1
ATOM 549 N N . PRO A 1 73 ? -7.574 -8.072 3.571 1.00 88.88 73 PRO A N 1
ATOM 550 C CA . PRO A 1 73 ? -7.067 -8.330 4.918 1.00 88.88 73 PRO A CA 1
ATOM 551 C C . PRO A 1 73 ? -5.569 -8.652 4.975 1.00 88.88 73 PRO A C 1
ATOM 553 O O . PRO A 1 73 ? -4.933 -8.412 6.003 1.00 88.88 73 PRO A O 1
ATOM 556 N N . GLN A 1 74 ? -4.977 -9.165 3.890 1.00 90.88 74 GLN A N 1
ATOM 557 C CA . GLN A 1 74 ? -3.539 -9.426 3.809 1.00 90.88 74 GLN A CA 1
ATOM 558 C C . GLN A 1 74 ? -2.706 -8.155 3.984 1.00 90.88 74 GLN A C 1
ATOM 560 O O . GLN A 1 74 ? -1.585 -8.235 4.486 1.00 90.88 74 GLN A O 1
ATOM 565 N N . ILE A 1 75 ? -3.254 -6.978 3.659 1.00 90.75 75 ILE A N 1
ATOM 566 C CA . ILE A 1 75 ? -2.556 -5.700 3.830 1.00 90.75 75 ILE A CA 1
ATOM 567 C C . ILE A 1 75 ? -2.181 -5.458 5.299 1.00 90.75 75 ILE A C 1
ATOM 569 O O . ILE A 1 75 ? -1.103 -4.934 5.576 1.00 90.75 75 ILE A O 1
ATOM 573 N N . ALA A 1 76 ? -2.999 -5.928 6.247 1.00 88.56 76 ALA A N 1
ATOM 574 C CA . ALA A 1 76 ? -2.710 -5.830 7.679 1.00 88.56 76 ALA A CA 1
ATOM 575 C C . ALA A 1 76 ? -1.499 -6.679 8.121 1.00 88.56 76 ALA A C 1
ATOM 577 O O . ALA A 1 76 ? -0.996 -6.506 9.229 1.00 88.56 76 ALA A O 1
ATOM 578 N N . THR A 1 77 ? -1.021 -7.600 7.276 1.00 90.88 77 THR A N 1
ATOM 579 C CA . THR A 1 77 ? 0.124 -8.471 7.584 1.00 90.88 77 THR A CA 1
ATOM 580 C C . THR A 1 77 ? 1.475 -7.858 7.206 1.00 90.88 77 THR A C 1
ATOM 582 O O . THR A 1 77 ? 2.510 -8.336 7.676 1.00 90.88 77 THR A O 1
ATOM 585 N N . PHE A 1 78 ? 1.499 -6.786 6.404 1.00 92.50 78 PHE A N 1
ATOM 586 C CA . PHE A 1 78 ? 2.739 -6.116 6.008 1.00 92.50 78 PHE A CA 1
ATOM 587 C C . PHE A 1 78 ? 3.266 -5.223 7.133 1.00 92.50 78 PHE A C 1
ATOM 589 O O . PHE A 1 78 ? 3.027 -4.019 7.166 1.00 92.50 78 PHE A O 1
ATOM 596 N N . SER A 1 79 ? 4.054 -5.804 8.038 1.00 91.38 79 SER A N 1
ATOM 597 C CA . SER A 1 79 ? 4.643 -5.091 9.182 1.00 91.38 79 SER A CA 1
ATOM 598 C C . SER A 1 79 ? 5.569 -3.930 8.799 1.00 91.38 79 SER A C 1
ATOM 600 O O . SER A 1 79 ? 5.876 -3.094 9.644 1.00 91.38 79 SER A O 1
ATOM 602 N N . ASN A 1 80 ? 6.048 -3.900 7.551 1.00 92.12 80 ASN A N 1
ATOM 603 C CA . ASN A 1 80 ? 6.945 -2.866 7.035 1.00 92.12 80 ASN A CA 1
ATOM 604 C C . ASN A 1 80 ? 6.215 -1.774 6.239 1.00 92.12 80 ASN A C 1
ATOM 606 O O . ASN A 1 80 ? 6.856 -0.788 5.874 1.00 92.12 80 ASN A O 1
ATOM 610 N N . LEU A 1 81 ? 4.909 -1.923 5.974 1.00 93.50 81 LEU A N 1
ATOM 611 C CA . LEU A 1 81 ? 4.155 -0.999 5.132 1.00 93.50 81 LEU A CA 1
ATOM 612 C C . LEU A 1 81 ? 3.958 0.333 5.863 1.00 93.50 81 LEU A C 1
ATOM 614 O O . LEU A 1 81 ? 3.286 0.410 6.889 1.00 93.50 81 LEU A O 1
ATOM 618 N N . LYS A 1 82 ? 4.558 1.394 5.325 1.00 93.38 82 LYS A N 1
ATOM 619 C CA . LYS A 1 82 ? 4.512 2.757 5.873 1.00 93.38 82 LYS A CA 1
ATOM 620 C C . LYS A 1 82 ? 3.474 3.621 5.163 1.00 93.38 82 LYS A C 1
ATOM 622 O O . LYS A 1 82 ? 2.965 4.570 5.753 1.00 93.38 82 LYS A O 1
ATOM 627 N N . LYS A 1 83 ? 3.184 3.321 3.894 1.00 94.12 83 LYS A N 1
ATOM 628 C CA . LYS A 1 83 ? 2.295 4.114 3.041 1.00 94.12 83 LYS A CA 1
ATOM 629 C C . LYS A 1 83 ? 1.389 3.218 2.205 1.00 94.12 83 LYS A C 1
ATOM 631 O O . LYS A 1 83 ? 1.843 2.247 1.604 1.00 94.12 83 LYS A O 1
ATOM 636 N N . LEU A 1 84 ? 0.115 3.586 2.155 1.00 95.06 84 LEU A N 1
ATOM 637 C CA . LEU A 1 84 ? -0.915 2.910 1.380 1.00 95.06 84 LEU A CA 1
ATOM 638 C C . LEU A 1 84 ? -1.823 3.960 0.740 1.00 95.06 84 LEU A C 1
ATOM 640 O O . LEU A 1 84 ? -2.445 4.754 1.449 1.00 95.06 84 LEU A O 1
ATOM 644 N N . PHE A 1 85 ? -1.919 3.951 -0.586 1.00 95.88 85 PHE A N 1
ATOM 645 C CA . PHE A 1 85 ? -2.757 4.887 -1.335 1.00 95.88 85 PHE A CA 1
ATOM 646 C C . PHE A 1 85 ? -3.932 4.151 -1.977 1.00 95.88 85 PHE A C 1
ATOM 648 O O . PHE A 1 85 ? -3.749 3.215 -2.743 1.00 95.88 85 PHE A O 1
ATOM 655 N N . LEU A 1 86 ? -5.158 4.577 -1.660 1.00 95.12 86 LEU A N 1
ATOM 656 C CA . LEU A 1 86 ? -6.402 3.925 -2.105 1.00 95.12 86 LEU A CA 1
ATOM 657 C C . LEU A 1 86 ? -7.334 4.884 -2.857 1.00 95.12 86 LEU A C 1
ATOM 659 O O . LEU A 1 86 ? -8.512 4.588 -3.065 1.00 95.12 86 LEU A O 1
ATOM 663 N N . ARG A 1 87 ? -6.840 6.064 -3.246 1.00 94.31 87 ARG A N 1
ATOM 664 C CA . ARG A 1 87 ? -7.672 7.111 -3.852 1.00 94.31 87 ARG A CA 1
ATOM 665 C C . ARG A 1 87 ? -8.338 6.597 -5.129 1.00 94.31 87 ARG A C 1
ATOM 667 O O . ARG A 1 87 ? -7.766 5.801 -5.862 1.00 94.31 87 ARG A O 1
ATOM 674 N N . GLN A 1 88 ? -9.536 7.100 -5.421 1.00 95.19 88 GLN A N 1
ATOM 675 C CA . GLN A 1 88 ? -10.258 6.771 -6.659 1.00 95.19 88 GLN A CA 1
ATOM 676 C C . GLN A 1 88 ? -10.526 5.258 -6.828 1.00 95.19 88 GLN A C 1
ATOM 678 O O . GLN A 1 88 ? -10.462 4.744 -7.938 1.00 95.19 88 GLN A O 1
ATOM 683 N N . ASN A 1 89 ? -10.839 4.573 -5.723 1.00 95.62 89 ASN A N 1
ATOM 684 C CA . ASN A 1 89 ? -11.428 3.229 -5.697 1.00 95.62 89 ASN A CA 1
ATOM 685 C C . ASN A 1 89 ? -12.935 3.287 -5.377 1.00 95.62 89 ASN A C 1
ATOM 687 O O . ASN A 1 89 ? -13.527 4.366 -5.336 1.00 95.62 89 ASN A O 1
ATOM 691 N N . LEU A 1 90 ? -13.554 2.125 -5.157 1.00 95.00 90 LEU A N 1
ATOM 692 C CA . LEU A 1 90 ? -14.964 1.946 -4.793 1.00 95.00 90 LEU A CA 1
ATOM 693 C C . LEU A 1 90 ? -15.124 1.461 -3.338 1.00 95.00 90 LEU A C 1
ATOM 695 O O . LEU A 1 90 ? -16.093 0.777 -3.024 1.00 95.00 90 LEU A O 1
ATOM 699 N N . ILE A 1 91 ? -14.157 1.769 -2.468 1.00 90.12 91 ILE A N 1
ATOM 700 C CA . ILE A 1 91 ? -14.152 1.324 -1.069 1.00 90.12 91 ILE A CA 1
ATOM 701 C C . ILE A 1 91 ? -15.262 2.053 -0.317 1.00 90.12 91 ILE A C 1
ATOM 703 O O . ILE A 1 91 ? -15.269 3.281 -0.244 1.00 90.12 91 ILE A O 1
ATOM 707 N N . GLU A 1 92 ? -16.199 1.285 0.228 1.00 82.00 92 GLU A N 1
ATOM 708 C CA . GLU A 1 92 ? -17.288 1.806 1.050 1.00 82.00 92 GLU A CA 1
ATOM 709 C C . GLU A 1 92 ? -16.812 2.062 2.487 1.00 82.00 92 GLU A C 1
ATOM 711 O O . GLU A 1 92 ? -15.970 1.332 3.008 1.00 82.00 92 GLU A O 1
ATOM 716 N N . ASP A 1 93 ? -17.401 3.049 3.169 1.00 69.69 93 ASP A N 1
ATOM 717 C CA . ASP A 1 93 ? -17.062 3.382 4.564 1.00 69.69 93 ASP A CA 1
ATOM 718 C C . ASP A 1 93 ? -17.203 2.174 5.510 1.00 69.69 93 ASP A C 1
ATOM 720 O O . ASP A 1 93 ? -16.445 2.032 6.466 1.00 69.69 93 ASP A O 1
ATOM 724 N N . ALA A 1 94 ? -18.145 1.269 5.222 1.00 68.94 94 ALA A N 1
ATOM 725 C CA . ALA A 1 94 ? -18.365 0.045 5.992 1.00 68.94 94 ALA A CA 1
ATOM 726 C C . ALA A 1 94 ? -17.231 -0.988 5.851 1.00 68.94 94 ALA A C 1
ATOM 728 O O . ALA A 1 94 ? -17.109 -1.868 6.697 1.00 68.94 94 ALA A O 1
ATOM 729 N N . ALA A 1 95 ? -16.407 -0.891 4.804 1.00 63.91 95 ALA A N 1
ATOM 730 C CA . ALA A 1 95 ? -15.243 -1.751 4.603 1.00 63.91 95 ALA A CA 1
ATOM 731 C C . ALA A 1 95 ? -14.007 -1.267 5.385 1.00 63.91 95 ALA A C 1
ATOM 733 O O . ALA A 1 95 ? -12.988 -1.956 5.415 1.00 63.91 95 ALA A O 1
ATOM 734 N N . ILE A 1 96 ? -14.089 -0.092 6.016 1.00 63.41 96 ILE A N 1
ATOM 735 C CA . ILE A 1 96 ? -13.037 0.481 6.853 1.00 63.41 96 ILE A CA 1
ATOM 736 C C . ILE A 1 96 ? -13.385 0.177 8.316 1.00 63.41 96 ILE A C 1
ATOM 738 O O . ILE A 1 96 ? -13.801 1.055 9.073 1.00 63.41 96 ILE A O 1
ATOM 742 N N . GLU A 1 97 ? -13.239 -1.081 8.737 1.00 63.62 97 GLU A N 1
ATOM 743 C CA . GLU A 1 97 ? -13.181 -1.353 10.175 1.00 63.62 97 GLU A CA 1
ATOM 744 C C . GLU A 1 97 ? -11.854 -0.809 10.731 1.00 63.62 97 GLU A C 1
ATOM 746 O O . GLU A 1 97 ? -10.813 -0.929 10.073 1.00 63.62 97 GLU A O 1
ATOM 751 N N . PRO A 1 98 ? -11.849 -0.173 11.918 1.00 58.41 98 PRO A N 1
ATOM 752 C CA . PRO A 1 98 ? -10.610 0.283 12.520 1.00 58.41 98 PRO A CA 1
ATOM 753 C C . PRO A 1 98 ? -9.671 -0.909 12.700 1.00 58.41 98 PRO A C 1
ATOM 755 O O . PRO A 1 98 ? -10.015 -1.896 13.347 1.00 58.41 98 PRO A O 1
ATOM 758 N N . ILE A 1 99 ? -8.457 -0.784 12.165 1.00 54.78 99 ILE A N 1
ATOM 759 C CA . ILE A 1 99 ? -7.357 -1.754 12.299 1.00 54.78 99 ILE A CA 1
ATOM 760 C C . ILE A 1 99 ? -6.76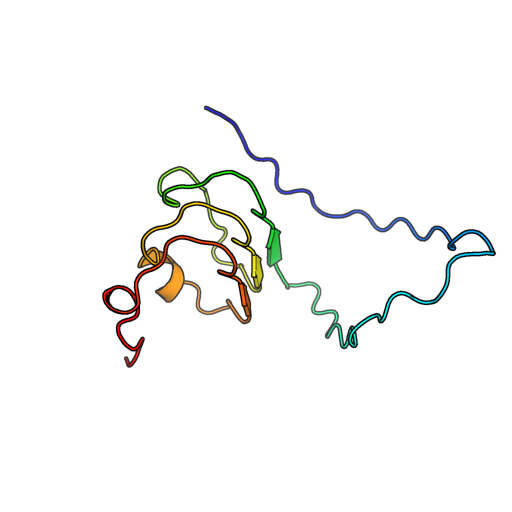9 -1.705 13.727 1.00 54.78 99 ILE A C 1
ATOM 762 O O . ILE A 1 99 ? -5.561 -1.629 13.932 1.00 54.78 99 ILE A O 1
ATOM 766 N N . SER A 1 100 ? -7.631 -1.643 14.744 1.00 48.53 100 SER A N 1
ATOM 767 C CA . SER A 1 100 ? -7.251 -1.622 16.153 1.00 48.53 100 SER A CA 1
ATOM 768 C C . SER A 1 100 ? -7.073 -3.056 16.648 1.00 48.53 100 SER A C 1
ATOM 770 O O . SER A 1 100 ? -8.025 -3.682 17.112 1.00 48.53 100 SER A O 1
ATOM 772 N N . GLY A 1 101 ? -5.844 -3.557 16.524 1.00 47.88 101 GLY A N 1
ATOM 773 C CA . GLY A 1 101 ? -5.300 -4.675 17.297 1.00 47.88 101 GLY A CA 1
ATOM 774 C C . GLY A 1 101 ? -4.238 -4.170 18.260 1.00 47.88 101 GLY A C 1
ATOM 775 O O . GLY A 1 101 ? -3.388 -3.374 17.805 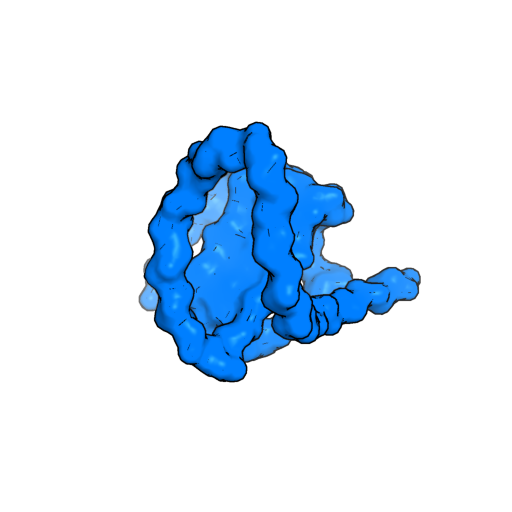1.00 47.88 101 GLY A O 1
#

pLDDT: mean 73.17, std 24.02, range [30.11, 97.31]

Sequence (101 aa):
MLAYTVHLMADQTEAPPPGQNPVNHDDQTADDDPSSTVLDLTSFQLHDLDSVELPSSLTELDLTTNRLTGLDPQIATFSNLKKLFLRQNLIEDAAIEPISG

InterPro domains:
  IPR001611 Leucine-rich repeat [PF13855] (57-92)
  IPR032675 Leucine-rich repeat domain superfamily [G3DSA:3.80.10.10] (26-101)

Secondary structure (DSSP, 8-state):
--------------PPPTT--------------TT-EEEE-TTS--S-STT----TTEEEEE-TT---SS--GGGGG-TT--EEE-TTS---GGG------

Foldseek 3Di:
DDDDDPPPDDDDDDDDDPDDDDDPPPDPPPPPPVLEDEDEPAQVQDQDCPVPDDDLSHQEYEPAQHAHQADDPCVLNNPNHNYYHDHNYNHDPVRCDPPDD

Radius of gyration: 16.23 Å; chains: 1; bounding box: 38×41×38 Å